Protein AF-A0A1D2AIA0-F1 (afdb_monomer_lite)

Foldseek 3Di:
DAAQCPDQDQNVVNLCVLLVVLLVLLLVDPDPVSSVVVLVVVLVVNVVSVHDNVSNVVSNVVSVPDDNVVSPDDDDDDPDPAAEDEEADDPVCNCVVVVQQVCVVVLVVDVVSCVVPVDRHHYDHDYDDDVVNVDDPPPPVPPQAFWAQPPDPPDPCNVVTDTDRWDDDPVDTDD

Sequence (175 aa):
QYLHFESYHPYSQKKNIPYRQFLRLKQICSDNKDFSKHAQDMTTDFLNRGYPHSLVTDALKKSSETHRESLLKPVPKTGRSDIVFATRYFKPLSNCRSVLNCHINILHTDDKLKEIFPQAPVVAFRRQNNFRNSLVSSHVNKPTPGCTPCKKTRCQTCRFILPCTEVSGHASIFK

Organism: Ornithodoros brasiliensis (NCBI:txid888526)

InterPro domains:
  IPR058912 Helix-turn-helix domain, animal [PF26215] (1-59)

Structure (mmCIF, N/CA/C/O backbone):
data_A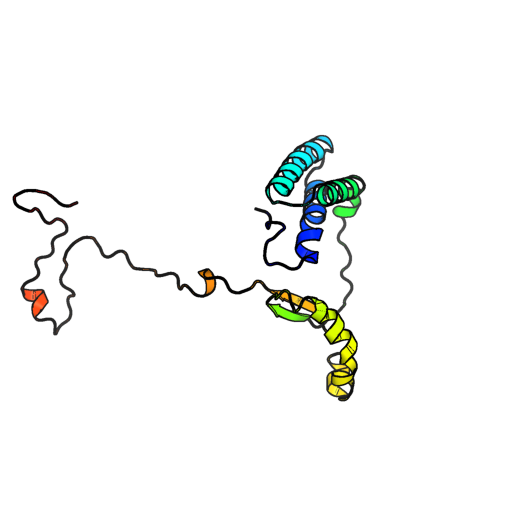F-A0A1D2AIA0-F1
#
_entry.id   AF-A0A1D2AIA0-F1
#
loop_
_atom_site.group_PDB
_atom_site.id
_atom_site.type_symbol
_atom_site.label_atom_id
_atom_site.label_alt_id
_atom_site.label_comp_id
_atom_site.label_asym_id
_atom_site.label_entity_id
_atom_site.label_seq_id
_atom_site.pdbx_PDB_ins_code
_atom_site.Cartn_x
_atom_site.Cartn_y
_atom_site.Cartn_z
_atom_site.occupancy
_atom_site.B_iso_or_equiv
_atom_site.auth_seq_id
_atom_site.auth_comp_id
_atom_site.auth_asym_id
_atom_site.auth_atom_id
_atom_site.pdbx_PDB_model_num
ATOM 1 N N . GLN A 1 1 ? 0.620 7.599 11.062 1.00 75.50 1 GLN A N 1
ATOM 2 C CA . GLN A 1 1 ? -0.198 8.552 10.280 1.00 75.50 1 GLN A CA 1
ATOM 3 C C . GLN A 1 1 ? -0.436 7.975 8.882 1.00 75.50 1 GLN A C 1
ATOM 5 O O . GLN A 1 1 ? 0.532 7.541 8.263 1.00 75.50 1 GLN A O 1
ATOM 10 N N . TYR A 1 2 ? -1.688 7.892 8.412 1.00 91.75 2 TYR A N 1
ATOM 11 C CA . TYR A 1 2 ? -2.028 7.310 7.101 1.00 91.75 2 TYR A CA 1
ATOM 12 C C . TYR A 1 2 ? -1.747 8.278 5.941 1.00 91.75 2 TYR A C 1
ATOM 14 O O . TYR A 1 2 ? -1.766 9.498 6.113 1.00 91.75 2 TYR A O 1
ATOM 22 N N . LEU A 1 3 ? -1.497 7.731 4.746 1.00 93.19 3 LEU A N 1
ATOM 23 C CA . LEU A 1 3 ? -1.354 8.523 3.519 1.00 93.19 3 LEU A CA 1
ATOM 24 C C . LEU A 1 3 ? -2.674 9.222 3.191 1.00 93.19 3 LEU A C 1
ATOM 26 O O . LEU A 1 3 ? -3.713 8.580 3.277 1.00 93.19 3 LEU A O 1
ATOM 30 N N . HIS A 1 4 ? -2.636 10.486 2.763 1.00 95.81 4 HIS A N 1
ATOM 31 C CA . HIS A 1 4 ? -3.824 11.176 2.242 1.00 95.81 4 HIS A CA 1
ATOM 32 C C . HIS A 1 4 ? -4.334 10.488 0.966 1.00 95.81 4 HIS A C 1
ATOM 34 O O . HIS A 1 4 ? -3.521 10.026 0.157 1.00 95.81 4 HIS A O 1
ATOM 40 N N . PHE A 1 5 ? -5.646 10.431 0.738 1.00 96.62 5 PHE A N 1
ATOM 41 C CA . PHE A 1 5 ? -6.203 9.702 -0.409 1.00 96.62 5 PHE A CA 1
ATOM 42 C C . PHE A 1 5 ? -5.775 10.286 -1.765 1.00 96.62 5 PHE A C 1
ATOM 44 O O . PHE A 1 5 ? -5.519 9.553 -2.722 1.00 96.62 5 PHE A O 1
ATOM 51 N N . GLU A 1 6 ? -5.573 11.597 -1.835 1.00 93.75 6 GLU A N 1
ATOM 52 C CA . GLU A 1 6 ? -5.127 12.288 -3.055 1.00 93.75 6 GLU A CA 1
ATOM 53 C C . GLU A 1 6 ? -3.602 12.367 -3.199 1.00 93.75 6 GLU A C 1
ATOM 55 O O . GLU A 1 6 ? -3.087 12.856 -4.200 1.00 93.75 6 GLU A O 1
ATOM 60 N N . SER A 1 7 ? -2.849 11.840 -2.229 1.00 91.94 7 SER A N 1
ATOM 61 C CA . SER A 1 7 ? -1.385 11.879 -2.273 1.00 91.94 7 SER A CA 1
ATOM 62 C C . SER A 1 7 ? -0.806 11.146 -3.496 1.00 91.94 7 SER A C 1
ATOM 64 O O . SER A 1 7 ? -1.422 10.226 -4.055 1.00 91.94 7 SER A O 1
ATOM 66 N N . TYR A 1 8 ? 0.410 11.537 -3.897 1.00 90.75 8 TYR A N 1
ATOM 67 C CA . TYR A 1 8 ? 1.107 11.033 -5.086 1.00 90.75 8 TYR A CA 1
ATOM 68 C C . TYR A 1 8 ? 1.678 9.615 -4.891 1.00 90.75 8 TYR A C 1
ATOM 70 O O . TYR A 1 8 ? 2.884 9.391 -4.814 1.00 90.75 8 TYR A O 1
ATOM 78 N N . HIS A 1 9 ? 0.780 8.640 -4.786 1.00 90.19 9 HIS A N 1
ATOM 79 C CA . HIS A 1 9 ? 1.077 7.224 -4.578 1.00 90.19 9 HIS A CA 1
ATOM 80 C C . HIS A 1 9 ? 0.219 6.349 -5.501 1.00 90.19 9 HIS A C 1
ATOM 82 O O . HIS A 1 9 ? -0.837 6.811 -5.958 1.00 90.19 9 HIS A O 1
ATOM 88 N N . PRO A 1 10 ? 0.623 5.086 -5.753 1.00 90.88 10 PRO A N 1
ATOM 89 C CA . PRO A 1 10 ? -0.197 4.137 -6.492 1.00 90.88 10 PRO A CA 1
ATOM 90 C C . PRO A 1 10 ? -1.608 4.054 -5.910 1.00 90.88 10 PRO A C 1
ATOM 92 O O . PRO A 1 10 ? -1.789 3.900 -4.699 1.00 90.88 10 PRO A O 1
ATOM 95 N N . TYR A 1 11 ? -2.618 4.128 -6.777 1.00 91.50 11 TYR A N 1
ATOM 96 C CA . TYR A 1 11 ? -4.013 4.045 -6.346 1.00 91.50 11 TYR A CA 1
ATOM 97 C C . TYR A 1 11 ? -4.305 2.725 -5.622 1.00 91.50 11 TYR A C 1
ATOM 99 O O . TYR A 1 11 ? -4.923 2.731 -4.561 1.00 91.50 11 TYR A O 1
ATOM 107 N N . SER A 1 12 ? -3.781 1.608 -6.139 1.00 89.69 12 SER A N 1
ATOM 108 C CA . SER A 1 12 ? -3.906 0.283 -5.520 1.00 89.69 12 SER A CA 1
ATOM 109 C C . SER A 1 12 ? -3.358 0.246 -4.093 1.00 89.69 12 SER A C 1
ATOM 111 O O . SER A 1 12 ? -3.969 -0.361 -3.219 1.00 89.69 12 SER A O 1
ATOM 113 N N . GLN A 1 13 ? -2.242 0.932 -3.829 1.00 91.50 13 GLN A N 1
ATOM 114 C CA . GLN A 1 13 ? -1.672 1.020 -2.490 1.00 91.50 13 GLN A CA 1
ATOM 115 C C . GLN A 1 13 ? -2.631 1.752 -1.554 1.00 91.50 13 GLN A C 1
ATOM 117 O O . GLN A 1 13 ? -2.988 1.201 -0.520 1.00 91.50 13 GLN A O 1
ATOM 122 N N . LYS A 1 14 ? -3.094 2.948 -1.938 1.00 94.38 14 LYS A N 1
ATOM 123 C CA . LYS A 1 14 ? -4.018 3.752 -1.125 1.00 94.38 14 LYS A CA 1
ATOM 124 C C . LYS A 1 14 ? -5.325 3.004 -0.864 1.00 94.38 14 LYS A C 1
ATOM 126 O O . LYS A 1 14 ? -5.699 2.827 0.289 1.00 94.38 14 LYS A O 1
ATOM 131 N N . LYS A 1 15 ? -5.950 2.459 -1.911 1.00 95.81 15 LYS A N 1
ATOM 132 C CA . LYS A 1 15 ? -7.191 1.673 -1.819 1.00 95.81 15 LYS A CA 1
ATOM 133 C C . LYS A 1 15 ? -7.094 0.503 -0.834 1.00 95.81 15 LYS A C 1
ATOM 135 O O . LYS A 1 15 ? -8.062 0.211 -0.144 1.00 95.81 15 LYS A O 1
ATOM 140 N N . ASN A 1 16 ? -5.937 -0.151 -0.754 1.00 95.94 16 ASN A N 1
ATOM 141 C CA . ASN A 1 16 ? -5.744 -1.330 0.092 1.00 95.94 16 ASN A CA 1
ATOM 142 C C . ASN A 1 16 ? -5.361 -1.006 1.544 1.00 95.94 16 ASN A C 1
ATOM 144 O O . ASN A 1 16 ? -5.396 -1.911 2.381 1.00 95.94 16 ASN A O 1
ATOM 148 N N . ILE A 1 17 ? -4.970 0.237 1.858 1.00 96.88 17 ILE A N 1
ATOM 149 C CA . ILE A 1 17 ? -4.541 0.611 3.214 1.00 96.88 17 ILE A CA 1
ATOM 150 C C . ILE A 1 17 ? -5.657 0.372 4.241 1.00 96.88 17 ILE A C 1
ATOM 152 O O . ILE A 1 17 ? -5.360 -0.331 5.207 1.00 96.88 17 ILE A O 1
ATOM 156 N N . PRO A 1 18 ? -6.906 0.856 4.058 1.00 97.88 18 PRO A N 1
ATOM 157 C CA . PRO A 1 18 ? -7.948 0.687 5.072 1.00 97.88 18 PRO A CA 1
ATOM 158 C C . PRO A 1 18 ? -8.194 -0.775 5.433 1.00 97.88 18 PRO A C 1
ATOM 160 O O . PRO A 1 18 ? -8.081 -1.152 6.594 1.00 97.88 18 PRO A O 1
ATOM 163 N N . TYR A 1 19 ? -8.393 -1.629 4.428 1.00 97.69 19 TYR A N 1
ATOM 164 C CA . TYR A 1 19 ? -8.626 -3.057 4.646 1.00 97.69 19 TYR A CA 1
ATOM 165 C C . TYR A 1 19 ? -7.477 -3.729 5.407 1.00 97.69 19 TYR A C 1
ATOM 167 O O . TYR A 1 19 ? -7.701 -4.450 6.376 1.00 97.69 19 TYR A O 1
ATOM 175 N N . ARG A 1 20 ? -6.226 -3.445 5.021 1.00 96.88 20 ARG A N 1
ATOM 176 C CA . ARG A 1 20 ? -5.051 -4.005 5.703 1.00 96.88 20 ARG A CA 1
ATOM 177 C C . ARG A 1 20 ? -4.919 -3.531 7.149 1.00 96.88 20 ARG A C 1
ATOM 179 O O . ARG A 1 20 ? -4.479 -4.312 7.988 1.00 96.88 20 ARG A O 1
ATOM 186 N N . GLN A 1 21 ? -5.270 -2.280 7.439 1.00 97.25 21 GLN A N 1
ATOM 187 C CA . GLN A 1 21 ? -5.209 -1.754 8.804 1.00 97.25 21 GLN A CA 1
ATOM 188 C C . GLN A 1 21 ? -6.314 -2.337 9.680 1.00 97.25 21 GLN A C 1
ATOM 190 O O . GLN A 1 21 ? -6.023 -2.740 10.803 1.00 97.25 21 GLN A O 1
ATOM 195 N N . PHE A 1 22 ? -7.532 -2.497 9.159 1.00 97.75 22 PHE A N 1
ATOM 196 C CA . PHE A 1 22 ? -8.592 -3.158 9.915 1.00 97.75 22 PHE A CA 1
ATOM 197 C C . PHE A 1 22 ? -8.297 -4.639 10.180 1.00 97.75 22 PHE A C 1
ATOM 199 O O . PHE A 1 22 ? -8.520 -5.104 11.293 1.00 97.75 22 PHE A O 1
ATOM 206 N N . LEU A 1 23 ? -7.723 -5.375 9.219 1.00 96.75 23 LEU A N 1
ATOM 207 C CA . LEU A 1 23 ? -7.269 -6.751 9.470 1.00 96.75 23 LEU A CA 1
ATOM 208 C C . LEU A 1 23 ? -6.202 -6.814 10.566 1.00 96.75 23 LEU A C 1
ATOM 210 O O . LEU A 1 23 ? -6.255 -7.679 11.438 1.00 96.75 23 LEU A O 1
ATOM 214 N N . ARG A 1 24 ?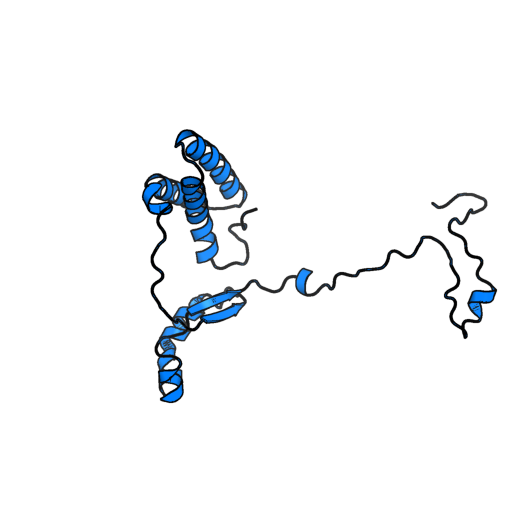 -5.245 -5.879 10.548 1.00 96.00 24 ARG A N 1
ATOM 215 C CA . ARG A 1 24 ? -4.238 -5.775 11.608 1.00 96.00 24 ARG A CA 1
ATOM 216 C C . ARG A 1 24 ? -4.888 -5.473 12.957 1.00 96.00 24 ARG A C 1
ATOM 218 O O . ARG A 1 24 ? -4.504 -6.066 13.959 1.00 96.00 24 ARG A O 1
ATOM 225 N N . LEU A 1 25 ? -5.875 -4.583 12.987 1.00 96.69 25 LEU A N 1
ATOM 226 C CA . LEU A 1 25 ? -6.622 -4.283 14.202 1.00 96.69 25 LEU A CA 1
ATOM 227 C C . LEU A 1 25 ? -7.363 -5.527 14.719 1.00 96.69 25 LEU A C 1
ATOM 229 O O . LEU A 1 25 ? -7.264 -5.842 15.900 1.00 96.69 25 LEU A O 1
ATOM 233 N N . LYS A 1 26 ? -8.012 -6.290 13.830 1.00 96.00 26 LYS A N 1
ATOM 234 C CA . LYS A 1 26 ? -8.694 -7.556 14.153 1.00 96.00 26 LYS A CA 1
ATOM 235 C C . LYS A 1 26 ? -7.740 -8.630 14.688 1.00 96.00 26 LYS A C 1
ATOM 237 O O . LYS A 1 26 ? -8.137 -9.430 15.526 1.00 96.00 26 LYS A O 1
ATOM 242 N N . GLN A 1 27 ? -6.489 -8.657 14.226 1.00 94.81 27 GLN A N 1
ATOM 243 C CA . GLN A 1 27 ? -5.451 -9.533 14.787 1.00 94.81 27 GLN A CA 1
ATOM 244 C C . GLN A 1 27 ? -5.070 -9.134 16.220 1.00 94.81 27 GLN A C 1
ATOM 246 O O . GLN A 1 27 ? -4.915 -10.008 17.075 1.00 94.81 27 GLN A O 1
ATOM 251 N N . ILE A 1 28 ? -4.906 -7.829 16.466 1.00 95.56 28 ILE A N 1
ATOM 252 C CA . ILE A 1 28 ? -4.450 -7.280 17.752 1.00 95.56 28 ILE A CA 1
ATOM 253 C C . ILE A 1 28 ? -5.534 -7.407 18.826 1.00 95.56 28 ILE A C 1
ATOM 255 O O . ILE A 1 28 ? -5.241 -7.845 19.936 1.00 95.56 28 ILE A O 1
ATOM 259 N N . CYS A 1 29 ? -6.775 -7.043 18.509 1.00 94.62 29 CYS A N 1
ATOM 260 C CA . CYS A 1 29 ? -7.879 -7.076 19.462 1.00 94.62 29 CYS A CA 1
ATOM 261 C C . CYS A 1 29 ? -8.352 -8.515 19.698 1.00 94.62 29 CYS A C 1
ATOM 263 O O . CYS A 1 29 ? -8.781 -9.196 18.767 1.00 94.62 29 CYS A O 1
ATOM 265 N N . SER A 1 30 ? -8.299 -8.973 20.949 1.00 91.12 30 SER A N 1
ATOM 266 C CA . SER A 1 30 ? -8.862 -10.271 21.346 1.00 91.12 30 SER A CA 1
ATOM 267 C C . SER A 1 30 ? -10.376 -10.204 21.567 1.00 91.12 30 SER A C 1
ATOM 269 O O . SER A 1 30 ? -11.065 -11.175 21.268 1.00 91.12 30 SER A O 1
ATOM 271 N N . ASP A 1 31 ? -10.894 -9.067 22.048 1.00 93.50 31 ASP A N 1
ATOM 272 C CA . ASP A 1 31 ? -12.330 -8.815 22.218 1.00 93.50 31 ASP A CA 1
ATOM 273 C C . ASP A 1 31 ? -12.903 -8.023 21.025 1.00 93.50 31 ASP A C 1
ATOM 275 O O . ASP A 1 31 ? -12.283 -7.103 20.477 1.00 93.50 31 ASP A O 1
ATOM 279 N N . ASN A 1 32 ? -14.131 -8.363 20.638 1.00 91.94 32 ASN A N 1
ATOM 280 C CA . ASN A 1 32 ? -14.899 -7.665 19.615 1.00 91.94 32 ASN A CA 1
ATOM 281 C C . ASN A 1 32 ? -15.332 -6.258 20.054 1.00 91.94 32 ASN A C 1
ATOM 283 O O . ASN A 1 32 ? -15.496 -5.390 19.188 1.00 91.94 32 ASN A O 1
ATOM 287 N N . LYS A 1 33 ? -15.507 -6.002 21.359 1.00 94.75 33 LYS A N 1
ATOM 288 C CA . LYS A 1 33 ? -15.821 -4.648 21.856 1.00 94.75 33 LYS A CA 1
ATOM 289 C C . LYS A 1 33 ? -14.663 -3.684 21.604 1.00 94.75 33 LYS A C 1
ATOM 291 O O . LYS A 1 33 ? -14.871 -2.628 21.006 1.00 94.75 33 LYS A O 1
ATOM 296 N N . ASP A 1 34 ? -13.447 -4.094 21.962 1.00 95.19 34 ASP A N 1
ATOM 297 C CA . ASP A 1 34 ? -12.227 -3.318 21.713 1.00 95.19 34 ASP A CA 1
ATOM 298 C C . ASP A 1 34 ? -11.992 -3.104 20.217 1.00 95.19 34 ASP A C 1
ATOM 300 O O . ASP A 1 34 ? -11.699 -1.986 19.785 1.00 95.19 34 ASP A O 1
ATOM 304 N N . PHE A 1 35 ? -12.190 -4.153 19.409 1.00 95.69 35 PHE A N 1
ATOM 305 C CA . PHE A 1 35 ? -12.121 -4.041 17.953 1.00 95.69 35 PHE A CA 1
ATOM 306 C C . PHE A 1 35 ? -13.091 -2.979 17.426 1.00 95.69 35 PHE A C 1
ATOM 308 O O . PHE A 1 35 ? -12.686 -2.121 16.647 1.00 95.69 35 PHE A O 1
ATOM 315 N N . SER A 1 36 ? -14.351 -3.010 17.867 1.00 96.06 36 SER A N 1
ATOM 316 C CA . SER A 1 36 ? -15.386 -2.081 17.397 1.00 96.06 36 SER A CA 1
ATOM 317 C C . SER A 1 36 ? -15.054 -0.634 17.756 1.00 96.06 36 SER A C 1
ATOM 319 O O . SER A 1 36 ? -15.159 0.244 16.900 1.00 96.06 36 SER A O 1
ATOM 321 N N . LYS A 1 37 ? -14.584 -0.394 18.986 1.00 97.25 37 LYS A N 1
ATOM 322 C CA . LYS A 1 37 ? -14.148 0.931 19.446 1.00 97.25 37 LYS A CA 1
ATOM 323 C C . LYS A 1 37 ? -13.001 1.468 18.586 1.00 97.25 37 LYS A C 1
ATOM 325 O O . LYS A 1 37 ? -13.121 2.528 17.980 1.00 97.25 37 LYS A O 1
ATOM 330 N N . HIS A 1 38 ? -11.919 0.706 18.453 1.00 97.19 38 HIS A N 1
ATOM 331 C CA . HIS A 1 38 ? -10.762 1.145 17.672 1.00 97.19 38 HIS A CA 1
ATOM 332 C C . HIS A 1 38 ? -11.042 1.232 16.167 1.00 97.19 38 HIS A C 1
ATOM 334 O O . HIS A 1 38 ? -10.418 2.028 15.463 1.00 97.19 38 HIS A O 1
ATOM 340 N N . ALA A 1 39 ? -11.978 0.434 15.651 1.00 97.38 39 ALA A N 1
ATOM 341 C CA . ALA A 1 39 ? -12.395 0.514 14.260 1.00 97.38 39 ALA A CA 1
ATOM 342 C C . ALA A 1 39 ? -13.143 1.823 13.966 1.00 97.38 39 ALA A C 1
ATOM 344 O O . ALA A 1 39 ? -12.970 2.382 12.881 1.00 97.38 39 ALA A O 1
ATOM 345 N N . GLN A 1 40 ? -13.926 2.341 14.917 1.00 97.38 40 GLN A N 1
ATOM 346 C CA . GLN A 1 40 ? -14.570 3.654 14.797 1.00 97.38 40 GLN A CA 1
ATOM 347 C C . GLN A 1 40 ? -13.540 4.791 14.789 1.00 97.38 40 GLN A C 1
ATOM 349 O O . GLN A 1 40 ? -13.582 5.640 13.895 1.00 97.38 40 GLN A O 1
ATOM 354 N N . ASP A 1 41 ? -12.566 4.760 15.703 1.00 97.12 41 ASP A N 1
ATOM 355 C CA . ASP A 1 41 ? -11.466 5.738 15.732 1.00 97.12 41 ASP A CA 1
ATOM 356 C C . ASP A 1 41 ? -10.698 5.734 14.398 1.00 97.12 41 ASP A C 1
ATOM 358 O O . ASP A 1 41 ? -10.512 6.766 13.750 1.00 97.12 41 ASP A O 1
ATOM 362 N N . MET A 1 42 ? -10.331 4.540 13.920 1.00 97.38 42 MET A N 1
ATOM 363 C CA . MET A 1 42 ? -9.615 4.361 12.656 1.00 97.38 42 MET A CA 1
ATOM 364 C C . MET A 1 42 ? -10.446 4.791 11.437 1.00 97.38 42 MET A C 1
ATOM 366 O O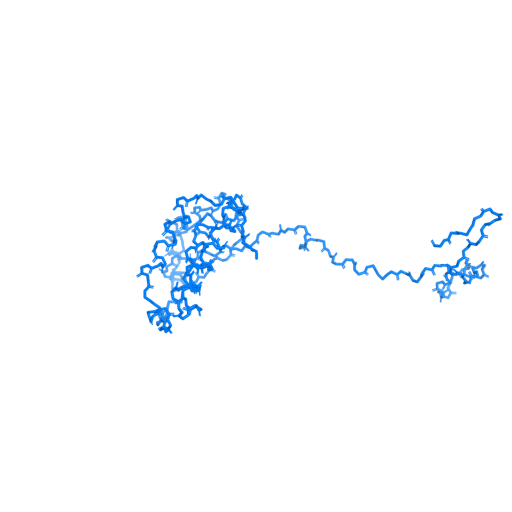 . MET A 1 42 ? -9.893 5.313 10.466 1.00 97.38 42 MET A O 1
ATOM 370 N N . THR A 1 43 ? -11.766 4.595 11.471 1.00 97.88 43 THR A N 1
ATOM 371 C CA . THR A 1 43 ? -12.678 5.078 10.423 1.00 97.88 43 THR A CA 1
ATOM 372 C C . THR A 1 43 ? -12.636 6.599 10.350 1.00 97.88 43 THR A C 1
ATOM 374 O O . THR A 1 43 ? -12.415 7.148 9.269 1.00 97.88 43 THR A O 1
ATOM 377 N N . THR A 1 44 ? -12.752 7.274 11.494 1.00 97.62 44 THR A N 1
ATOM 378 C CA . THR A 1 44 ? -12.649 8.737 11.593 1.00 97.62 44 THR A CA 1
ATOM 379 C C . THR A 1 44 ? -11.312 9.240 11.045 1.00 97.62 44 THR A C 1
ATOM 381 O O . THR A 1 44 ? -11.282 10.156 10.220 1.00 97.62 44 THR A O 1
ATOM 384 N N . ASP A 1 45 ? -10.203 8.585 11.400 1.00 97.31 45 ASP A N 1
ATOM 385 C CA . ASP A 1 45 ? -8.874 8.914 10.873 1.00 97.31 45 ASP A CA 1
ATOM 386 C C . ASP A 1 45 ? -8.784 8.807 9.343 1.00 97.31 45 ASP A C 1
ATOM 388 O O . ASP A 1 45 ? -8.136 9.639 8.698 1.00 97.31 45 ASP A O 1
ATOM 392 N N . PHE A 1 46 ? -9.404 7.788 8.738 1.00 97.88 46 PHE A N 1
ATOM 393 C CA . PHE A 1 46 ? -9.426 7.638 7.282 1.00 97.88 46 PHE A CA 1
ATOM 394 C C . PHE A 1 46 ? -10.296 8.692 6.598 1.00 97.88 46 PHE A C 1
ATOM 396 O O . PHE A 1 46 ? -9.880 9.242 5.575 1.00 97.88 46 PHE A O 1
ATOM 403 N N . LEU A 1 47 ? -11.459 9.023 7.160 1.00 97.75 47 LEU A N 1
ATOM 404 C CA . LEU A 1 47 ? -12.320 10.083 6.625 1.00 97.75 47 LEU A CA 1
ATOM 405 C C . LEU A 1 47 ? -11.610 11.442 6.671 1.00 97.75 47 LEU A C 1
ATOM 407 O O . LEU A 1 47 ? -11.545 12.136 5.657 1.00 97.75 47 LEU A O 1
ATOM 411 N N . ASN A 1 48 ? -10.934 11.751 7.780 1.00 97.31 48 ASN A N 1
ATOM 412 C CA . ASN A 1 48 ? -10.098 12.950 7.924 1.00 97.31 48 ASN A CA 1
ATOM 413 C C . ASN A 1 48 ? -8.919 12.995 6.931 1.00 97.31 48 ASN A C 1
ATOM 415 O O . ASN A 1 48 ? -8.334 14.048 6.687 1.00 97.31 48 ASN A O 1
ATOM 419 N N . ARG A 1 49 ? -8.540 11.850 6.348 1.00 96.81 49 ARG A N 1
ATOM 420 C CA . ARG A 1 49 ? -7.498 11.726 5.312 1.00 96.81 49 ARG A CA 1
ATOM 421 C C . ARG A 1 49 ? -8.047 11.774 3.886 1.00 96.81 49 ARG A C 1
ATOM 423 O O . ARG A 1 49 ? -7.285 11.506 2.950 1.00 96.81 49 ARG A O 1
ATOM 430 N N . GLY A 1 50 ? -9.337 12.065 3.728 1.00 97.62 50 GLY A N 1
ATOM 431 C CA . GLY A 1 50 ? -10.015 12.166 2.440 1.00 97.62 50 GLY A CA 1
ATOM 432 C C . GLY A 1 50 ? -10.322 10.817 1.790 1.00 97.62 50 GLY A C 1
ATOM 433 O O . GLY A 1 50 ? -10.523 10.765 0.579 1.00 97.62 50 GLY A O 1
ATOM 434 N N . TYR A 1 51 ? -10.314 9.705 2.539 1.00 98.12 51 TYR A N 1
ATOM 435 C CA . TYR A 1 51 ? -10.726 8.422 1.963 1.00 98.12 51 TYR A CA 1
ATOM 436 C C . TYR A 1 51 ? -12.240 8.415 1.711 1.00 98.12 51 TYR A C 1
ATOM 438 O O . TYR A 1 51 ? -12.995 8.845 2.583 1.00 98.12 51 TYR A O 1
ATOM 446 N N . PRO A 1 52 ? -12.706 7.880 0.565 1.00 97.94 52 PRO A N 1
ATOM 447 C CA . PRO A 1 52 ? -14.132 7.758 0.291 1.00 97.94 52 PRO A CA 1
ATOM 448 C C . PRO A 1 52 ? -14.831 6.909 1.353 1.00 97.94 52 PRO A C 1
ATOM 450 O O . PRO A 1 52 ? -14.363 5.813 1.670 1.00 97.94 52 PRO A O 1
ATOM 453 N N . HIS A 1 53 ? -15.976 7.381 1.844 1.00 98.06 53 HIS A N 1
ATOM 454 C CA . HIS A 1 53 ? -16.732 6.704 2.898 1.00 98.06 53 HIS A CA 1
ATOM 455 C C . HIS A 1 53 ? -17.053 5.245 2.538 1.00 98.06 53 HIS A C 1
ATOM 457 O O . HIS A 1 53 ? -16.756 4.347 3.320 1.00 98.06 53 HIS A O 1
ATOM 463 N N . SER A 1 54 ? -17.548 4.998 1.319 1.00 98.00 54 SER A N 1
ATOM 464 C CA . SER A 1 54 ? -17.866 3.651 0.817 1.00 98.00 54 SER A CA 1
ATOM 465 C C . SER A 1 54 ? -16.675 2.690 0.872 1.00 98.00 54 SER A C 1
ATOM 467 O O . SER A 1 54 ? -16.810 1.533 1.254 1.00 98.00 54 SER A O 1
ATOM 469 N N . LEU A 1 55 ? -15.478 3.178 0.548 1.00 97.88 55 LEU A N 1
ATOM 470 C CA . LEU A 1 55 ? -14.260 2.374 0.558 1.00 97.88 55 LEU A CA 1
ATOM 471 C C . LEU A 1 55 ? -13.863 1.975 1.984 1.00 97.88 55 LEU A C 1
ATOM 473 O O . LEU A 1 55 ? -13.411 0.849 2.198 1.00 97.88 55 LEU A O 1
ATOM 477 N N . VAL A 1 56 ? -14.024 2.882 2.950 1.00 98.19 56 VAL A N 1
ATOM 478 C CA . VAL A 1 56 ? -13.715 2.613 4.361 1.00 98.19 56 VAL A CA 1
ATOM 479 C C . VAL A 1 56 ? -14.751 1.667 4.968 1.00 98.19 56 VAL A C 1
ATOM 481 O O . VAL A 1 56 ? -14.362 0.700 5.622 1.00 98.19 56 VAL A O 1
ATOM 484 N N . THR A 1 57 ? -16.043 1.873 4.698 1.00 97.88 57 THR A N 1
ATOM 485 C CA . THR A 1 57 ? -17.112 0.988 5.190 1.00 97.88 57 THR A CA 1
ATOM 486 C C . THR A 1 57 ? -17.010 -0.416 4.613 1.00 97.88 57 THR A C 1
ATOM 488 O O . THR A 1 57 ? -17.147 -1.387 5.353 1.00 97.88 57 THR A O 1
ATOM 491 N N . ASP A 1 58 ? -16.702 -0.547 3.320 1.00 98.06 58 ASP A N 1
ATOM 492 C CA . ASP A 1 58 ? -16.499 -1.851 2.684 1.00 98.06 58 ASP A CA 1
ATOM 493 C C . ASP A 1 58 ? -15.294 -2.580 3.280 1.00 98.06 58 ASP A C 1
ATOM 495 O O . ASP A 1 58 ? -15.333 -3.792 3.503 1.00 98.06 58 ASP A O 1
ATOM 499 N N . ALA A 1 59 ? -14.208 -1.847 3.539 1.00 97.75 59 ALA A N 1
ATOM 500 C CA . ALA A 1 59 ? -13.022 -2.396 4.176 1.00 97.75 59 ALA A CA 1
ATOM 501 C C . ALA A 1 59 ? -13.318 -2.874 5.604 1.00 97.75 59 ALA A C 1
ATOM 503 O O . ALA A 1 59 ? -12.906 -3.979 5.964 1.00 97.75 59 ALA A O 1
ATOM 504 N N . LEU A 1 60 ? -14.059 -2.077 6.379 1.00 97.88 60 LEU A N 1
ATOM 505 C CA . LEU A 1 60 ? -14.485 -2.432 7.727 1.00 97.88 60 LEU A CA 1
ATOM 506 C C . LEU A 1 60 ? -15.375 -3.677 7.702 1.00 97.88 60 LEU A C 1
ATOM 508 O O . LEU A 1 60 ? -15.059 -4.652 8.378 1.00 97.88 60 LEU A O 1
ATOM 512 N N . LYS A 1 61 ? -16.417 -3.695 6.863 1.00 97.38 61 LYS A N 1
ATOM 513 C CA . LYS A 1 61 ? -17.326 -4.838 6.714 1.00 97.38 61 LYS A CA 1
ATOM 514 C C . LYS A 1 61 ? -16.561 -6.133 6.429 1.00 97.38 61 LYS A C 1
ATOM 516 O O . LYS A 1 61 ? -16.666 -7.086 7.198 1.00 97.38 61 LYS A O 1
ATOM 521 N N . LYS A 1 62 ? -15.709 -6.130 5.398 1.00 96.62 62 LYS A N 1
ATOM 522 C CA . LYS A 1 62 ? -14.893 -7.300 5.024 1.00 96.62 62 LYS A CA 1
ATOM 523 C C . LYS A 1 62 ? -13.975 -7.760 6.156 1.00 96.62 62 LYS A C 1
ATOM 525 O O . LYS A 1 62 ? -13.791 -8.954 6.371 1.00 96.62 62 LYS A O 1
ATOM 530 N N . SER A 1 63 ? -13.373 -6.818 6.880 1.00 95.81 63 SER A N 1
ATOM 531 C CA . SER A 1 63 ? -12.491 -7.155 8.000 1.00 95.81 63 SER A CA 1
ATOM 532 C C . SER A 1 63 ? -13.245 -7.726 9.205 1.00 95.81 63 SER A C 1
ATOM 534 O O . SER A 1 63 ? -12.730 -8.625 9.865 1.00 95.81 63 SER A O 1
ATOM 536 N N . SER A 1 64 ? -14.471 -7.261 9.462 1.00 94.00 64 SER A N 1
ATOM 537 C CA . SER A 1 64 ? -15.329 -7.759 10.540 1.00 94.00 64 SER A CA 1
ATOM 538 C C . SER A 1 64 ? -15.801 -9.190 10.288 1.00 94.00 64 SER A C 1
ATOM 540 O O . SER A 1 64 ? -15.871 -9.973 11.232 1.00 94.00 64 SER A O 1
ATOM 542 N N . GLU A 1 65 ? -16.066 -9.532 9.025 1.00 94.44 65 GLU A N 1
ATOM 543 C CA . GLU A 1 65 ? -16.418 -10.887 8.569 1.00 94.44 65 GLU A CA 1
ATOM 544 C C . GLU A 1 65 ? -15.230 -11.866 8.646 1.00 94.44 65 GLU A C 1
ATOM 546 O O . GLU A 1 65 ? -15.412 -13.081 8.597 1.00 94.44 65 GLU A O 1
ATOM 551 N N . THR A 1 66 ? -13.998 -11.364 8.783 1.00 93.38 66 THR A N 1
ATOM 552 C CA . THR A 1 66 ? -12.804 -12.210 8.841 1.00 93.38 66 THR A CA 1
ATOM 553 C C . THR A 1 66 ? -12.568 -12.745 10.258 1.00 93.38 66 THR A C 1
ATOM 555 O O . THR A 1 66 ? -12.428 -11.986 11.221 1.00 93.38 66 THR A O 1
ATOM 558 N N . HIS A 1 67 ? -12.449 -14.070 10.385 1.00 92.12 67 HIS A N 1
ATOM 559 C CA . HIS A 1 67 ? -12.174 -14.745 11.655 1.00 92.12 67 HIS A CA 1
ATOM 560 C C . HIS A 1 67 ? -10.744 -14.499 12.140 1.00 92.12 67 HIS A C 1
ATOM 562 O O . HIS A 1 67 ? -9.778 -14.715 11.401 1.00 92.12 67 HIS A O 1
ATOM 568 N N . ARG A 1 68 ? -10.592 -14.114 13.411 1.00 93.62 68 ARG A N 1
ATOM 569 C CA . ARG A 1 68 ? -9.283 -13.822 14.009 1.00 93.62 68 ARG A CA 1
ATOM 570 C C . ARG A 1 68 ? -8.351 -15.035 13.992 1.00 93.62 68 ARG A C 1
ATOM 572 O O . ARG A 1 68 ? -7.162 -14.862 13.731 1.00 93.62 68 ARG A O 1
ATOM 579 N N . GLU A 1 69 ? -8.861 -16.250 14.202 1.00 92.31 69 GLU A N 1
ATOM 580 C CA . GLU A 1 69 ? -8.031 -17.462 14.205 1.00 92.31 69 GLU A CA 1
ATOM 581 C C . GLU A 1 69 ? -7.348 -17.687 12.853 1.00 92.31 69 GLU A C 1
ATOM 583 O O . GLU A 1 69 ? -6.216 -18.163 12.803 1.00 92.31 69 GLU A O 1
ATOM 588 N N . SER A 1 70 ? -8.012 -17.313 11.754 1.00 91.75 70 SER A N 1
ATOM 589 C CA . SER A 1 70 ? -7.433 -17.410 10.410 1.00 91.75 70 SER A CA 1
ATOM 590 C C . SER A 1 70 ? -6.255 -16.454 10.223 1.00 91.75 70 SER A C 1
ATOM 592 O O . SER A 1 70 ? -5.274 -16.797 9.570 1.00 91.75 70 SER A O 1
ATOM 594 N N . LEU A 1 71 ? -6.315 -15.284 10.859 1.00 91.25 71 LEU A N 1
ATOM 595 C CA . LEU A 1 71 ? -5.318 -14.230 10.728 1.00 91.25 71 LEU A CA 1
ATOM 596 C C . LEU A 1 71 ? -4.058 -14.475 11.566 1.00 91.25 71 LEU A C 1
ATOM 598 O O . LEU A 1 71 ? -3.020 -13.887 11.270 1.00 91.25 71 LEU A O 1
ATOM 602 N N . LEU A 1 72 ? -4.137 -15.305 12.606 1.00 92.75 72 LEU A N 1
ATOM 603 C CA . LEU A 1 72 ? -2.981 -15.683 13.426 1.00 92.75 72 LEU A CA 1
ATOM 604 C C . LEU A 1 72 ? -2.155 -16.817 12.814 1.00 92.75 72 LEU A C 1
ATOM 606 O O . LEU A 1 72 ? -1.017 -17.042 13.227 1.00 92.75 72 LEU A O 1
ATOM 610 N N . LYS A 1 73 ? -2.717 -17.542 11.844 1.00 93.25 73 LYS A N 1
ATOM 611 C CA . LYS A 1 73 ? -2.027 -18.652 11.193 1.00 93.25 73 LYS A CA 1
ATOM 612 C C . LYS A 1 73 ? -1.025 -18.112 10.166 1.00 93.25 73 LYS A C 1
ATOM 614 O O . LYS A 1 73 ? -1.393 -17.280 9.334 1.00 93.25 73 LYS A O 1
ATOM 619 N N . PRO A 1 74 ? 0.235 -18.578 10.182 1.00 86.94 74 PRO A N 1
ATOM 620 C CA . PRO A 1 74 ? 1.191 -18.218 9.148 1.00 86.94 74 PRO A CA 1
ATOM 621 C C . PRO A 1 74 ? 0.727 -18.770 7.797 1.00 86.94 74 PRO A C 1
ATOM 623 O O . PRO A 1 74 ? 0.392 -19.946 7.667 1.00 86.94 74 PRO A O 1
ATOM 626 N N . VAL A 1 75 ? 0.721 -17.910 6.780 1.00 86.25 75 VAL A N 1
ATOM 627 C CA . VAL A 1 75 ? 0.420 -18.313 5.402 1.00 86.25 75 VAL A CA 1
ATOM 628 C C . VAL A 1 75 ? 1.691 -18.905 4.783 1.00 86.25 75 VAL A C 1
ATOM 630 O O . VAL A 1 75 ? 2.741 -18.252 4.850 1.00 86.25 75 VAL A O 1
ATOM 633 N N . PRO A 1 76 ? 1.637 -20.108 4.175 1.00 86.75 76 PRO A N 1
ATOM 634 C CA . PRO A 1 76 ? 2.799 -20.695 3.522 1.00 86.75 76 PRO A CA 1
ATOM 635 C C . PRO A 1 76 ? 3.271 -19.780 2.391 1.00 86.75 76 PRO A C 1
ATOM 637 O O . PRO A 1 76 ? 2.491 -19.353 1.537 1.00 86.75 76 PRO A O 1
ATOM 640 N N . LYS A 1 77 ? 4.567 -19.461 2.386 1.00 80.19 77 LYS A N 1
ATOM 641 C CA . LYS A 1 77 ? 5.174 -18.709 1.289 1.00 80.19 77 LYS A CA 1
ATOM 642 C C . LYS A 1 77 ? 5.271 -19.639 0.086 1.00 80.19 77 LYS A C 1
ATOM 644 O O . LYS A 1 77 ? 6.020 -20.609 0.117 1.00 80.19 77 LYS A O 1
ATOM 649 N N . THR A 1 78 ? 4.540 -19.341 -0.982 1.00 78.31 78 THR A N 1
ATOM 650 C CA . THR A 1 78 ? 4.796 -19.973 -2.279 1.00 78.31 78 THR A CA 1
ATOM 651 C C . THR A 1 78 ? 6.193 -19.558 -2.736 1.00 78.31 78 THR A C 1
ATOM 653 O O . THR A 1 78 ? 6.474 -18.359 -2.768 1.00 78.31 78 THR A O 1
ATOM 656 N N . GLY A 1 79 ? 7.059 -20.518 -3.070 1.00 61.53 79 GLY A N 1
ATOM 657 C CA . GLY A 1 79 ? 8.458 -20.310 -3.479 1.00 61.53 79 GLY A CA 1
ATOM 658 C C . GLY A 1 79 ? 8.634 -19.646 -4.848 1.00 61.53 79 GLY A C 1
ATOM 659 O O . GLY A 1 79 ? 9.469 -20.070 -5.637 1.00 61.53 79 GLY A O 1
ATOM 660 N N . ARG A 1 80 ? 7.829 -18.629 -5.162 1.00 65.06 80 ARG A N 1
ATOM 661 C CA . ARG A 1 80 ? 7.945 -17.853 -6.394 1.00 65.06 80 ARG A CA 1
ATOM 662 C C . ARG A 1 80 ? 9.177 -16.955 -6.305 1.00 65.06 80 ARG A C 1
ATOM 664 O O . ARG A 1 80 ? 9.193 -15.991 -5.540 1.00 65.06 80 ARG A O 1
ATOM 671 N N . SER A 1 81 ? 10.200 -17.269 -7.091 1.00 63.66 81 SER A N 1
ATOM 672 C CA . SER A 1 81 ? 11.344 -16.393 -7.352 1.00 63.66 81 SER A CA 1
ATOM 673 C C . SER A 1 81 ? 10.979 -15.390 -8.447 1.00 63.66 81 SER A C 1
ATOM 675 O O . SER A 1 81 ? 11.537 -15.405 -9.542 1.00 63.66 81 SER A O 1
ATOM 677 N N . ASP A 1 82 ? 9.980 -14.551 -8.182 1.00 77.25 82 ASP A N 1
ATOM 678 C CA . ASP A 1 82 ? 9.580 -13.531 -9.145 1.00 77.25 82 ASP A CA 1
ATOM 679 C C . ASP A 1 82 ? 10.645 -12.424 -9.159 1.00 77.25 82 ASP A C 1
ATOM 681 O O . ASP A 1 82 ? 10.895 -11.769 -8.142 1.00 77.25 82 ASP A O 1
ATOM 685 N N . ILE A 1 83 ? 11.279 -12.197 -10.312 1.00 89.00 83 ILE A N 1
ATOM 686 C CA . ILE A 1 83 ? 12.217 -11.081 -10.470 1.00 89.00 83 ILE A CA 1
ATOM 687 C C . ILE A 1 83 ? 11.442 -9.770 -10.334 1.00 89.00 83 ILE A C 1
ATOM 689 O O . ILE A 1 83 ? 10.389 -9.578 -10.944 1.00 89.00 83 ILE A O 1
ATOM 693 N N . VAL A 1 84 ? 11.966 -8.847 -9.527 1.00 91.50 84 VAL A N 1
ATOM 694 C CA . VAL A 1 84 ? 11.301 -7.577 -9.231 1.00 91.50 84 VAL A CA 1
ATOM 695 C C . VAL A 1 84 ? 11.911 -6.451 -10.056 1.00 91.50 84 VAL A C 1
ATOM 697 O O . VAL A 1 84 ? 13.072 -6.085 -9.871 1.00 91.50 84 VAL A O 1
ATOM 700 N N . PHE A 1 85 ? 11.096 -5.821 -10.899 1.00 91.88 85 PHE A N 1
ATOM 701 C CA . PHE A 1 85 ? 11.442 -4.551 -11.526 1.00 91.88 85 PHE A CA 1
ATOM 702 C C . PHE A 1 85 ? 11.072 -3.401 -10.587 1.00 91.88 85 PHE A C 1
ATOM 704 O O . PHE A 1 85 ? 9.909 -3.002 -10.467 1.00 91.88 85 PHE A O 1
ATOM 711 N N . ALA A 1 86 ? 12.071 -2.881 -9.877 1.00 92.06 86 ALA A N 1
ATOM 712 C CA . ALA A 1 86 ? 11.868 -1.829 -8.894 1.00 92.06 86 ALA A CA 1
ATOM 713 C C . ALA A 1 86 ? 12.115 -0.437 -9.497 1.00 92.06 86 ALA A C 1
ATOM 715 O O . ALA A 1 86 ? 13.254 -0.061 -9.762 1.00 92.06 86 ALA A O 1
ATOM 716 N N . THR A 1 87 ? 11.056 0.361 -9.643 1.00 92.06 87 THR A N 1
ATOM 717 C CA . THR A 1 87 ? 11.120 1.714 -10.224 1.00 92.06 87 THR A CA 1
ATOM 718 C C . THR A 1 87 ? 10.425 2.748 -9.340 1.00 92.06 87 THR A C 1
ATOM 720 O O . THR A 1 87 ? 9.665 2.395 -8.441 1.00 92.06 87 THR A O 1
ATOM 723 N N . ARG A 1 88 ? 10.679 4.044 -9.539 1.00 91.94 88 ARG A N 1
ATOM 724 C CA . ARG A 1 88 ? 9.986 5.104 -8.785 1.00 91.94 88 ARG A CA 1
ATOM 725 C C . ARG A 1 88 ? 8.562 5.286 -9.310 1.00 91.94 88 ARG A C 1
ATOM 727 O O . ARG A 1 88 ? 8.324 5.223 -10.511 1.00 91.94 88 ARG A O 1
ATOM 734 N N . TYR A 1 89 ? 7.610 5.536 -8.413 1.00 90.88 89 TYR A N 1
ATOM 735 C CA . TYR A 1 89 ? 6.220 5.743 -8.819 1.00 90.88 89 TYR A CA 1
ATOM 736 C C . TYR A 1 89 ? 6.035 7.034 -9.622 1.00 90.88 89 TYR A C 1
ATOM 738 O O . TYR A 1 89 ? 6.344 8.119 -9.136 1.00 90.88 89 TYR A O 1
ATOM 746 N N . PHE A 1 90 ? 5.443 6.932 -10.805 1.00 89.12 90 PHE A N 1
ATOM 747 C CA . PHE A 1 90 ? 4.979 8.067 -11.597 1.00 89.12 90 PHE A CA 1
ATOM 748 C C . PHE A 1 90 ? 3.601 7.718 -12.166 1.00 89.12 90 PHE A C 1
ATOM 750 O O . PHE A 1 90 ? 3.387 6.582 -12.584 1.00 89.12 90 PHE A O 1
ATOM 757 N N . LYS A 1 91 ? 2.643 8.652 -12.157 1.00 87.50 91 LYS A N 1
ATOM 758 C CA . LYS A 1 91 ? 1.242 8.364 -12.531 1.00 87.50 91 LYS A CA 1
ATOM 759 C C . LYS A 1 91 ? 1.113 7.797 -13.966 1.00 87.50 91 LYS A C 1
ATOM 761 O O . LYS A 1 91 ? 0.424 6.787 -14.124 1.00 87.50 91 LYS A O 1
ATOM 766 N N . PRO A 1 92 ? 1.829 8.332 -14.974 1.00 87.94 92 PRO A N 1
ATOM 767 C CA . PRO A 1 92 ? 1.929 7.715 -16.301 1.00 87.94 92 PRO A CA 1
ATOM 768 C C . PRO A 1 92 ? 2.510 6.294 -16.341 1.00 87.94 92 PRO A C 1
ATOM 770 O O . PRO A 1 92 ? 2.179 5.549 -17.248 1.00 87.94 92 PRO A O 1
ATOM 773 N N . LEU A 1 93 ? 3.309 5.873 -15.351 1.00 85.88 93 LEU A N 1
ATOM 774 C CA . LEU A 1 93 ? 3.848 4.504 -15.264 1.00 85.88 93 LEU A CA 1
ATOM 775 C C . LEU A 1 93 ? 2.868 3.501 -14.630 1.00 85.88 93 LEU A C 1
ATOM 777 O O . LEU A 1 93 ? 3.237 2.359 -14.363 1.00 85.88 93 LEU A O 1
ATOM 781 N N . SER A 1 94 ? 1.618 3.888 -14.365 1.00 82.69 94 SER A N 1
ATOM 782 C CA . SER A 1 94 ? 0.619 3.002 -13.747 1.00 82.69 94 SER A CA 1
ATOM 783 C C . SER A 1 94 ? 0.293 1.755 -14.584 1.00 82.69 94 SER A C 1
ATOM 785 O O . SER A 1 94 ? -0.041 0.715 -14.015 1.00 82.69 94 SER A O 1
ATOM 787 N N . ASN A 1 95 ? 0.463 1.819 -15.906 1.00 88.25 95 ASN A N 1
ATOM 788 C CA . ASN A 1 95 ? 0.293 0.703 -16.840 1.00 88.25 95 ASN A CA 1
ATOM 789 C C . ASN A 1 95 ? 1.576 -0.126 -17.062 1.00 88.25 95 ASN A C 1
ATOM 791 O O . ASN A 1 95 ? 1.549 -1.062 -17.858 1.00 88.25 95 ASN A O 1
ATOM 795 N N . CYS A 1 96 ? 2.680 0.164 -16.359 1.00 90.25 96 CYS A N 1
ATOM 796 C CA . CYS A 1 96 ? 3.981 -0.491 -16.561 1.00 90.25 96 CYS A CA 1
ATOM 797 C C . CYS A 1 96 ? 3.895 -2.026 -16.507 1.00 90.25 96 CYS A C 1
ATOM 799 O O . CYS A 1 96 ? 4.492 -2.706 -17.335 1.00 90.25 96 CYS A O 1
ATOM 801 N N . ARG A 1 97 ? 3.070 -2.580 -15.607 1.00 90.25 97 ARG A N 1
ATOM 802 C CA . ARG A 1 97 ? 2.820 -4.030 -15.543 1.00 90.25 97 ARG A CA 1
ATOM 803 C C . ARG A 1 97 ? 2.236 -4.580 -16.848 1.00 90.25 97 ARG A C 1
ATOM 805 O O . ARG A 1 97 ? 2.653 -5.638 -17.297 1.00 90.25 97 ARG A O 1
ATOM 812 N N . SER A 1 98 ? 1.274 -3.873 -17.440 1.00 92.12 98 SER A N 1
ATOM 813 C CA . SER A 1 98 ? 0.665 -4.280 -18.708 1.00 92.12 98 SER A CA 1
ATOM 814 C C . SER A 1 98 ? 1.691 -4.239 -19.832 1.00 92.12 98 SER A C 1
ATOM 816 O O . SER A 1 98 ? 1.773 -5.183 -20.601 1.00 92.12 98 SER A O 1
ATOM 818 N N . VAL A 1 99 ? 2.503 -3.181 -19.890 1.00 93.50 99 VAL A N 1
ATOM 819 C CA . VAL A 1 99 ? 3.553 -3.024 -20.907 1.00 93.50 99 VAL A CA 1
ATOM 820 C C . VAL A 1 99 ? 4.573 -4.163 -20.817 1.00 93.50 99 VAL A C 1
ATOM 822 O O . VAL A 1 99 ? 4.860 -4.796 -21.827 1.00 93.50 99 VAL A O 1
ATOM 825 N N . LEU A 1 100 ? 5.069 -4.480 -19.616 1.00 93.00 100 LEU A N 1
ATOM 826 C CA . LEU A 1 100 ? 6.020 -5.583 -19.425 1.00 93.00 100 LEU A CA 1
ATOM 827 C C . LEU A 1 100 ? 5.428 -6.936 -19.826 1.00 93.00 100 LEU A C 1
ATOM 829 O O . LEU A 1 100 ? 6.116 -7.735 -20.449 1.00 93.00 100 LEU A O 1
ATOM 833 N N . ASN A 1 101 ? 4.155 -7.177 -19.508 1.00 92.25 101 ASN A N 1
ATOM 834 C CA . ASN A 1 101 ? 3.471 -8.401 -19.917 1.00 92.25 101 ASN A CA 1
ATOM 835 C C . ASN A 1 101 ? 3.295 -8.479 -21.440 1.00 92.25 101 ASN A C 1
ATOM 837 O O . ASN A 1 101 ? 3.543 -9.530 -22.019 1.00 92.25 101 ASN A O 1
ATOM 841 N N . CYS A 1 102 ? 2.887 -7.387 -22.094 1.00 94.94 102 CYS A N 1
ATOM 842 C CA . CYS A 1 102 ? 2.668 -7.368 -23.542 1.00 94.94 102 CYS A CA 1
ATOM 843 C C . CYS A 1 102 ? 3.969 -7.536 -24.339 1.00 94.94 102 CYS A C 1
ATOM 845 O O . CYS A 1 102 ? 3.956 -8.127 -25.414 1.00 94.94 102 CYS A O 1
ATOM 847 N N . HIS A 1 103 ? 5.086 -7.019 -23.822 1.00 94.56 103 HIS A N 1
ATOM 848 C CA . HIS A 1 103 ? 6.368 -6.985 -24.530 1.00 94.56 103 HIS A CA 1
ATOM 849 C C . HIS A 1 103 ? 7.405 -7.981 -23.994 1.00 94.56 103 HIS A C 1
ATOM 851 O O . HIS A 1 103 ? 8.575 -7.897 -24.362 1.00 94.56 103 HIS A O 1
ATOM 857 N N . ILE A 1 104 ? 6.996 -8.956 -23.175 1.00 93.88 104 ILE A N 1
ATOM 858 C CA . ILE A 1 104 ? 7.900 -9.995 -22.655 1.00 93.88 104 ILE A CA 1
ATOM 859 C C . ILE A 1 104 ? 8.583 -10.794 -23.778 1.00 93.88 104 ILE A C 1
ATOM 861 O O . ILE A 1 104 ? 9.736 -11.190 -23.641 1.00 93.88 104 ILE A O 1
ATOM 865 N N . ASN A 1 105 ? 7.915 -10.922 -24.929 1.00 95.56 105 ASN A N 1
ATOM 866 C CA . ASN A 1 105 ? 8.432 -11.599 -26.120 1.00 95.56 105 ASN A CA 1
ATOM 867 C C . ASN A 1 105 ? 9.756 -11.003 -26.631 1.00 95.56 105 ASN A C 1
ATOM 869 O O . ASN A 1 105 ? 10.567 -11.724 -27.205 1.00 95.56 105 ASN A O 1
ATOM 873 N N . ILE A 1 106 ? 10.003 -9.708 -26.390 1.00 96.00 106 ILE A N 1
ATOM 874 C CA . ILE A 1 106 ? 11.275 -9.060 -26.744 1.00 96.00 106 ILE A CA 1
ATOM 875 C C . ILE A 1 106 ? 12.424 -9.699 -25.954 1.00 96.00 106 ILE A C 1
ATOM 877 O O . ILE A 1 106 ? 13.462 -10.013 -26.524 1.00 96.00 106 ILE A O 1
ATOM 881 N N . LEU A 1 107 ? 12.226 -9.946 -24.654 1.00 93.44 107 LEU A N 1
ATOM 882 C CA . LEU A 1 107 ? 13.218 -10.638 -23.825 1.00 93.44 107 LEU A CA 1
ATOM 883 C C . LEU A 1 107 ? 13.323 -12.115 -24.207 1.00 93.44 107 LEU A C 1
ATOM 885 O O . LEU A 1 107 ? 14.409 -12.674 -24.183 1.00 93.44 107 LEU A O 1
ATOM 889 N N . HIS A 1 108 ? 12.213 -12.741 -24.603 1.00 95.62 108 HIS A N 1
ATOM 890 C CA . HIS A 1 108 ? 12.195 -14.152 -25.007 1.00 95.62 108 HIS A CA 1
ATOM 891 C C . HIS A 1 108 ? 12.802 -14.422 -26.388 1.00 95.62 108 HIS A C 1
ATOM 893 O O . HIS A 1 108 ? 12.859 -15.580 -26.790 1.00 95.62 108 HIS A O 1
ATOM 899 N N . THR A 1 109 ? 13.248 -13.385 -27.105 1.00 96.62 109 THR A N 1
ATOM 900 C CA . THR A 1 109 ? 13.969 -13.533 -28.381 1.00 96.62 109 THR A CA 1
ATOM 901 C C . THR A 1 109 ? 15.390 -14.077 -28.173 1.00 96.62 109 THR A C 1
ATOM 903 O O . THR A 1 109 ? 15.925 -14.727 -29.064 1.00 96.62 109 THR A O 1
ATOM 906 N N . ASP A 1 110 ? 15.989 -13.842 -27.002 1.00 97.12 110 ASP A N 1
ATOM 907 C CA . ASP A 1 110 ? 17.269 -14.427 -26.589 1.00 97.12 110 ASP A CA 1
ATOM 908 C C . ASP A 1 110 ? 17.006 -15.555 -25.580 1.00 97.12 110 ASP A C 1
ATOM 910 O O . ASP A 1 110 ? 16.383 -15.336 -24.537 1.00 97.12 110 ASP A O 1
ATOM 914 N N . ASP A 1 111 ? 17.501 -16.759 -25.872 1.00 95.88 111 ASP A N 1
ATOM 915 C CA . ASP A 1 111 ? 17.324 -17.940 -25.022 1.00 95.88 111 ASP A CA 1
ATOM 916 C C . ASP A 1 111 ? 17.870 -17.732 -23.602 1.00 95.88 111 ASP A C 1
ATOM 918 O O . ASP A 1 111 ? 17.245 -18.168 -22.631 1.00 95.88 111 ASP A O 1
ATOM 922 N N . LYS A 1 112 ? 18.978 -16.990 -23.449 1.00 96.31 112 LYS A N 1
ATOM 923 C CA . LYS A 1 112 ? 19.545 -16.681 -22.126 1.00 96.31 112 LYS A CA 1
ATOM 924 C C . LYS A 1 112 ? 18.614 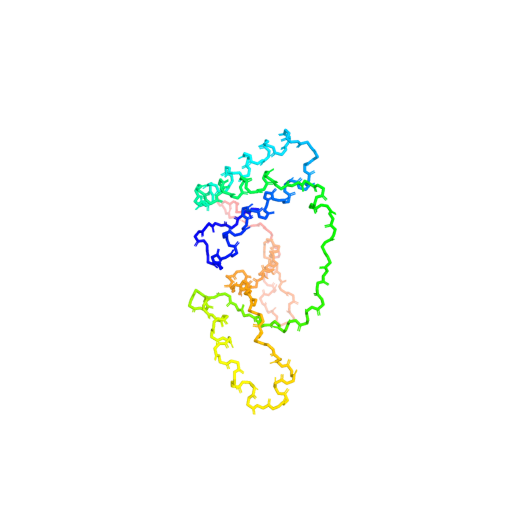-15.783 -21.324 1.00 96.31 112 LYS A C 1
ATOM 926 O O . LYS A 1 112 ? 18.395 -15.998 -20.134 1.00 96.31 112 LYS A O 1
ATOM 931 N N . LEU A 1 113 ? 18.052 -14.759 -21.965 1.00 93.69 113 LEU A N 1
ATOM 932 C CA . LEU A 1 113 ? 17.118 -13.847 -21.307 1.00 93.69 113 LEU A CA 1
ATOM 933 C C . LEU A 1 113 ? 15.786 -14.530 -21.003 1.00 93.69 113 LEU A C 1
ATOM 935 O O . LEU A 1 113 ? 15.181 -14.222 -19.978 1.00 93.69 113 LEU A O 1
ATOM 939 N N . LYS A 1 114 ? 15.348 -15.477 -21.832 1.00 94.44 114 LYS A N 1
ATOM 940 C CA . LYS A 1 114 ? 14.169 -16.308 -21.568 1.00 94.44 114 LYS A CA 1
ATOM 941 C C . LYS A 1 114 ? 14.352 -17.208 -20.346 1.00 94.44 114 LYS A C 1
ATOM 943 O O . LYS A 1 114 ? 13.420 -17.334 -19.554 1.00 94.44 114 LYS A O 1
ATOM 948 N N . GLU A 1 115 ? 15.535 -17.796 -20.180 1.00 93.19 115 GLU A N 1
ATOM 949 C CA . GLU A 1 115 ? 15.882 -18.595 -18.999 1.00 93.19 115 GLU A CA 1
ATOM 950 C C . GLU A 1 115 ? 15.895 -17.735 -17.727 1.00 93.19 115 GLU A C 1
ATOM 952 O O . GLU A 1 115 ? 15.316 -18.120 -16.711 1.00 93.19 115 GLU A O 1
ATOM 957 N N . ILE A 1 116 ? 16.487 -16.536 -17.797 1.00 91.44 116 ILE A N 1
ATOM 958 C CA . ILE A 1 116 ? 16.526 -15.598 -16.666 1.00 91.44 116 ILE A CA 1
ATOM 959 C C . ILE A 1 116 ? 15.122 -15.057 -16.350 1.00 91.44 116 ILE A C 1
ATOM 961 O O . ILE A 1 116 ? 14.746 -14.963 -15.184 1.00 91.44 116 ILE A O 1
ATOM 965 N N . PHE A 1 117 ? 14.333 -14.699 -17.367 1.00 91.88 117 PHE A N 1
ATOM 966 C CA . PHE A 1 117 ? 13.011 -14.079 -17.240 1.00 91.88 117 PHE A CA 1
ATOM 967 C C . PHE A 1 117 ? 11.906 -14.977 -17.820 1.00 91.88 117 PHE A C 1
ATOM 969 O O . PHE A 1 117 ? 11.287 -14.628 -18.832 1.00 91.88 117 PHE A O 1
ATOM 976 N N . PRO A 1 118 ? 11.574 -16.106 -17.167 1.00 90.56 118 PRO A N 1
ATOM 977 C CA . PRO A 1 118 ? 10.526 -17.003 -17.655 1.00 90.56 118 PRO A CA 1
ATOM 978 C C . PRO A 1 118 ? 9.140 -16.339 -17.628 1.00 90.56 118 PRO A C 1
ATOM 980 O O . PRO A 1 118 ? 8.259 -16.678 -18.415 1.00 90.56 118 PRO A O 1
ATOM 983 N N . GLN A 1 119 ? 8.944 -15.370 -16.729 1.00 90.88 119 GLN A N 1
ATOM 984 C CA . GLN A 1 119 ? 7.751 -14.533 -16.621 1.00 90.88 119 GLN A CA 1
ATOM 985 C C . GLN A 1 119 ? 8.164 -13.062 -16.566 1.00 90.88 119 GLN A C 1
ATOM 987 O O . GLN A 1 119 ? 9.283 -12.727 -16.169 1.00 90.88 119 GLN A O 1
ATOM 992 N N . ALA A 1 120 ? 7.241 -12.173 -16.934 1.00 91.31 120 ALA A N 1
ATOM 993 C CA . ALA A 1 120 ? 7.471 -10.742 -16.822 1.00 91.31 120 ALA A CA 1
ATOM 994 C C . ALA A 1 120 ? 7.766 -10.342 -15.361 1.00 91.31 120 ALA A C 1
ATOM 996 O O . ALA A 1 120 ? 7.062 -10.794 -14.450 1.00 91.31 120 ALA A O 1
ATOM 997 N N . PRO A 1 121 ? 8.764 -9.469 -15.123 1.00 91.75 121 PRO A N 1
ATOM 998 C CA . PRO A 1 121 ? 9.095 -9.015 -13.782 1.00 91.75 121 PRO A CA 1
ATOM 999 C C . PRO A 1 121 ? 7.913 -8.370 -13.052 1.00 91.75 121 PRO A C 1
ATOM 1001 O O . PRO A 1 121 ? 7.135 -7.597 -13.622 1.00 91.75 121 PRO A O 1
ATOM 1004 N N . VAL A 1 122 ? 7.825 -8.607 -11.744 1.00 91.00 122 VAL A N 1
ATOM 1005 C CA . VAL A 1 122 ? 6.845 -7.936 -10.887 1.00 91.00 122 VAL A CA 1
ATOM 1006 C C . VAL A 1 122 ? 7.267 -6.484 -10.691 1.00 91.00 122 VAL A C 1
ATOM 1008 O O . VAL A 1 122 ? 8.356 -6.192 -10.200 1.00 91.00 122 VAL A O 1
ATOM 1011 N N . VAL A 1 123 ? 6.382 -5.552 -11.041 1.00 91.50 123 VAL A N 1
ATOM 1012 C CA . VAL A 1 123 ? 6.638 -4.119 -10.859 1.00 91.50 123 VAL A CA 1
ATOM 1013 C C . VAL A 1 123 ? 6.463 -3.738 -9.395 1.00 91.50 123 VAL A C 1
ATOM 1015 O O . VAL A 1 123 ? 5.358 -3.813 -8.849 1.00 91.50 123 VAL A O 1
ATOM 1018 N N . ALA A 1 124 ? 7.538 -3.258 -8.775 1.00 91.06 124 ALA A N 1
ATOM 1019 C CA . ALA A 1 124 ? 7.509 -2.674 -7.443 1.00 91.06 124 ALA A CA 1
ATOM 1020 C C . ALA A 1 124 ? 7.782 -1.171 -7.520 1.00 91.06 124 ALA A C 1
ATOM 1022 O O . ALA A 1 124 ? 8.836 -0.729 -7.979 1.00 91.06 124 ALA A O 1
ATOM 1023 N N . PHE A 1 125 ? 6.840 -0.371 -7.022 1.00 91.88 125 PHE A N 1
ATOM 1024 C CA . PHE A 1 125 ? 7.002 1.075 -6.981 1.00 91.88 125 PHE A CA 1
ATOM 1025 C C . PHE A 1 125 ? 7.684 1.539 -5.693 1.00 91.88 125 PHE A C 1
ATOM 1027 O O . PHE A 1 125 ? 7.235 1.250 -4.584 1.00 91.88 125 PHE A O 1
ATOM 1034 N N . ARG A 1 126 ? 8.747 2.325 -5.851 1.00 89.31 126 ARG A N 1
ATOM 1035 C CA . ARG A 1 126 ? 9.446 3.043 -4.785 1.00 89.31 126 ARG A CA 1
ATOM 1036 C C . ARG A 1 126 ? 8.910 4.467 -4.662 1.00 89.31 126 ARG A C 1
ATOM 1038 O O . ARG A 1 126 ? 8.395 5.049 -5.622 1.00 89.31 126 ARG A O 1
ATOM 1045 N N . ARG A 1 127 ? 9.077 5.046 -3.471 1.00 85.62 127 ARG A N 1
ATOM 1046 C CA . ARG A 1 127 ? 8.767 6.456 -3.199 1.00 85.62 127 ARG A CA 1
ATOM 1047 C C . ARG A 1 127 ? 9.581 7.364 -4.127 1.00 85.62 127 ARG A C 1
ATOM 1049 O O . ARG A 1 127 ? 10.753 7.092 -4.383 1.00 85.62 127 ARG A O 1
ATOM 1056 N N . GLN A 1 128 ? 8.963 8.444 -4.596 1.00 86.56 128 GLN A N 1
ATOM 1057 C CA . GLN A 1 128 ? 9.678 9.501 -5.306 1.00 86.56 128 GLN A CA 1
ATOM 1058 C C . GLN A 1 128 ? 10.648 10.240 -4.385 1.00 86.56 128 GLN A C 1
ATOM 1060 O O . GLN A 1 128 ? 10.496 10.246 -3.157 1.00 86.56 128 GLN A O 1
ATOM 1065 N N . ASN A 1 129 ? 11.638 10.886 -4.997 1.00 84.62 129 ASN A N 1
ATOM 1066 C CA . ASN A 1 129 ? 12.493 11.797 -4.259 1.00 84.62 129 ASN A CA 1
ATOM 1067 C C . ASN A 1 129 ? 11.686 13.021 -3.828 1.00 84.62 129 ASN A C 1
ATOM 1069 O O . ASN A 1 129 ? 10.956 13.600 -4.623 1.00 84.62 129 ASN A O 1
ATOM 1073 N N . ASN A 1 130 ? 11.808 13.399 -2.560 1.00 83.88 130 ASN A N 1
ATOM 1074 C CA . ASN A 1 130 ? 11.288 14.665 -2.055 1.00 83.88 130 ASN A CA 1
ATOM 1075 C C . ASN A 1 130 ? 12.451 15.572 -1.650 1.00 83.88 130 ASN A C 1
ATOM 1077 O O . ASN A 1 130 ? 13.583 15.104 -1.554 1.00 83.88 130 ASN A O 1
ATOM 1081 N N . PHE A 1 131 ? 12.166 16.842 -1.354 1.00 85.25 131 PHE A N 1
ATOM 1082 C CA . PHE A 1 131 ? 13.194 17.805 -0.946 1.00 85.25 131 PHE A CA 1
ATOM 1083 C C . PHE A 1 131 ? 14.067 17.295 0.196 1.00 85.25 131 PHE A C 1
ATOM 1085 O O . PHE A 1 131 ? 15.269 17.468 0.140 1.00 85.25 131 PHE A O 1
ATOM 1092 N N . ARG A 1 132 ? 13.510 16.559 1.166 1.00 82.12 132 ARG A N 1
ATOM 1093 C CA . ARG A 1 132 ? 14.298 15.924 2.236 1.00 82.12 132 ARG A CA 1
ATOM 1094 C C . ARG A 1 132 ? 15.426 15.014 1.723 1.00 82.12 132 ARG A C 1
ATOM 1096 O O . ARG A 1 132 ? 16.433 14.892 2.398 1.00 82.12 132 ARG A O 1
ATOM 1103 N N . ASN A 1 133 ? 15.259 14.358 0.575 1.00 83.44 133 ASN A N 1
ATOM 1104 C CA . ASN A 1 133 ? 16.304 13.511 -0.007 1.00 83.44 133 ASN A CA 1
ATOM 1105 C C . ASN A 1 133 ? 17.387 14.327 -0.732 1.00 83.44 133 ASN A C 1
ATOM 1107 O O . ASN A 1 133 ? 18.491 13.828 -0.911 1.00 83.44 133 ASN A O 1
ATOM 1111 N N . SER A 1 134 ? 17.053 15.531 -1.203 1.00 83.50 134 SER A N 1
ATOM 1112 C CA . SER A 1 134 ? 17.974 16.426 -1.920 1.00 83.50 134 SER A CA 1
ATOM 1113 C C . SER A 1 134 ? 18.683 17.399 -0.982 1.00 83.50 134 SER A C 1
ATOM 1115 O O . SER A 1 134 ? 19.836 17.748 -1.203 1.00 83.50 134 SER A O 1
ATOM 1117 N N . LEU A 1 135 ? 17.988 17.839 0.065 1.00 82.31 135 LEU A N 1
ATOM 1118 C CA . LEU A 1 135 ? 18.528 18.669 1.124 1.00 82.31 135 LEU A CA 1
ATOM 1119 C C . LEU A 1 135 ? 19.405 17.784 2.005 1.00 82.31 135 LEU A C 1
ATOM 1121 O O . LEU A 1 135 ? 18.916 16.906 2.716 1.00 82.31 135 LEU A O 1
ATOM 1125 N N . VAL A 1 136 ? 20.711 18.018 1.956 1.00 73.12 136 VAL A N 1
ATOM 1126 C CA . VAL A 1 136 ? 21.619 17.497 2.974 1.00 73.12 136 VAL A CA 1
ATOM 1127 C C . VAL A 1 136 ? 21.209 18.077 4.324 1.00 73.12 136 VAL A C 1
ATOM 1129 O O . VAL A 1 136 ? 20.850 19.251 4.412 1.00 73.12 136 VAL A O 1
ATOM 1132 N N . SER A 1 137 ? 21.242 17.255 5.379 1.00 64.12 137 SER A N 1
ATOM 1133 C CA . SER A 1 137 ? 21.181 17.771 6.747 1.00 64.12 137 SER A CA 1
ATOM 1134 C C . SER A 1 137 ? 22.334 18.749 6.880 1.00 64.12 137 SER A C 1
ATOM 1136 O O . SER A 1 137 ? 23.494 18.344 6.980 1.00 64.12 137 SER A O 1
ATOM 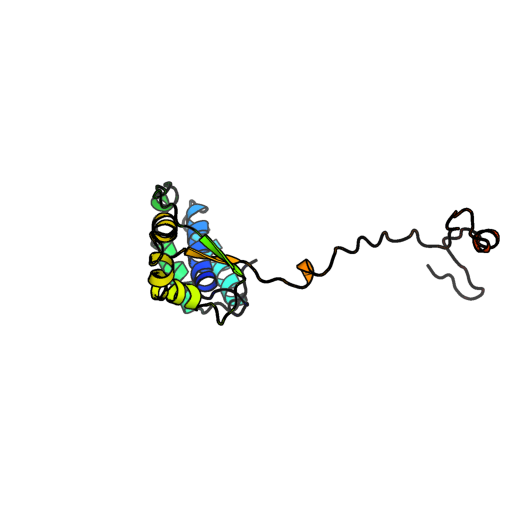1138 N N . SER A 1 138 ? 22.036 20.041 6.811 1.00 64.75 138 SER A N 1
ATOM 1139 C CA . SER A 1 138 ? 22.991 21.059 7.171 1.00 64.75 138 SER A CA 1
ATOM 1140 C C . SER A 1 138 ? 23.134 20.936 8.682 1.00 64.75 138 SER A C 1
ATOM 1142 O O . SER A 1 138 ? 22.428 21.603 9.440 1.00 64.75 138 SER A O 1
ATOM 1144 N N . HIS A 1 139 ? 24.033 20.057 9.129 1.00 61.97 139 HIS A N 1
ATOM 1145 C CA . HIS A 1 139 ? 24.706 20.214 10.410 1.00 61.97 139 HIS A CA 1
ATOM 1146 C C . HIS A 1 139 ? 25.519 21.504 10.309 1.00 61.97 139 HIS A C 1
ATOM 1148 O O . HIS A 1 139 ? 26.743 21.502 10.213 1.00 61.97 139 HIS A O 1
ATOM 1154 N N . VAL A 1 140 ? 24.811 22.633 10.257 1.00 66.06 140 VAL A N 1
ATOM 1155 C CA . VAL A 1 140 ? 25.385 23.918 10.583 1.00 66.06 140 VAL A CA 1
ATOM 1156 C C . VAL A 1 140 ? 25.688 23.761 12.057 1.00 66.06 140 VAL A C 1
ATOM 1158 O O . VAL A 1 140 ? 24.779 23.792 12.889 1.00 66.06 140 VAL A O 1
ATOM 1161 N N . ASN A 1 141 ? 26.949 23.473 12.376 1.00 66.25 141 ASN A N 1
ATOM 1162 C CA . ASN A 1 141 ? 27.444 23.665 13.726 1.00 66.25 141 ASN A CA 1
ATOM 1163 C C . ASN A 1 141 ? 27.006 25.074 14.092 1.00 66.25 141 ASN A C 1
ATOM 1165 O O . ASN A 1 141 ? 27.457 26.019 13.446 1.00 66.25 141 ASN A O 1
ATOM 1169 N N . LYS A 1 142 ? 26.061 25.210 15.028 1.00 66.62 142 LYS A N 1
ATOM 1170 C CA . LYS A 1 142 ? 25.704 26.524 15.551 1.00 66.62 142 LYS A CA 1
ATOM 1171 C C . LYS A 1 142 ? 27.020 27.070 16.095 1.00 66.62 142 LYS A C 1
ATOM 1173 O O . LYS A 1 142 ? 27.537 26.461 17.037 1.00 66.62 142 LYS A O 1
ATOM 1178 N N . PRO A 1 143 ? 27.635 28.089 15.464 1.00 67.50 143 PRO A N 1
ATOM 1179 C CA . PRO A 1 143 ? 28.853 28.637 16.021 1.00 67.50 143 PRO A CA 1
ATOM 1180 C C . PRO A 1 143 ? 28.506 29.096 17.433 1.00 67.50 143 PRO A C 1
ATOM 1182 O O . PRO A 1 143 ? 27.391 29.568 17.677 1.00 67.50 143 PRO A O 1
ATOM 1185 N N . THR A 1 144 ? 29.426 28.897 18.374 1.00 70.06 144 THR A N 1
ATOM 1186 C CA . THR A 1 144 ? 29.287 29.514 19.692 1.00 70.06 144 THR A CA 1
ATOM 1187 C C . THR A 1 144 ? 29.006 31.001 19.470 1.00 70.06 144 THR A C 1
ATOM 1189 O O . THR A 1 144 ? 29.764 31.618 18.712 1.00 70.06 144 THR A O 1
ATOM 1192 N N . PRO A 1 145 ? 27.918 31.555 20.034 1.00 70.44 145 PRO A N 1
ATOM 1193 C CA . PRO A 1 145 ? 27.585 32.959 19.838 1.00 70.44 145 PRO A CA 1
ATOM 1194 C C . PRO A 1 145 ? 28.774 33.823 20.260 1.00 70.44 145 PRO A C 1
ATOM 1196 O O . PRO A 1 145 ? 29.441 33.521 21.250 1.00 70.44 145 PRO A O 1
ATOM 1199 N N . GLY A 1 146 ? 29.069 34.855 19.472 1.00 73.25 146 GLY A N 1
ATOM 1200 C CA . GLY A 1 146 ? 30.205 35.740 19.701 1.00 73.25 146 GLY A CA 1
ATOM 1201 C C . GLY A 1 146 ? 31.254 35.763 18.592 1.00 73.25 146 GLY A C 1
ATOM 1202 O O . GLY A 1 146 ? 31.213 35.009 17.619 1.00 73.25 146 GLY A O 1
ATOM 1203 N N . CYS A 1 147 ? 32.224 36.657 18.756 1.00 76.62 147 CYS A N 1
ATOM 1204 C CA . CYS A 1 147 ? 33.403 36.759 17.912 1.00 76.62 147 CYS A CA 1
ATOM 1205 C C . CYS A 1 147 ? 34.531 35.943 18.547 1.00 76.62 147 CYS A C 1
ATOM 1207 O O . CYS A 1 147 ? 34.819 36.115 19.726 1.00 76.62 147 CYS A O 1
ATOM 1209 N N . THR A 1 148 ? 35.176 35.050 17.796 1.00 81.44 148 THR A N 1
ATOM 1210 C CA . THR A 1 148 ? 36.392 34.351 18.240 1.00 81.44 148 THR A CA 1
ATOM 1211 C C . THR A 1 148 ? 37.420 34.327 17.108 1.00 81.44 148 THR A C 1
ATOM 1213 O O . THR A 1 148 ? 37.046 34.265 15.933 1.00 81.44 148 THR A O 1
ATOM 1216 N N . PRO A 1 149 ? 38.728 34.393 17.414 1.00 80.75 149 PRO A N 1
ATOM 1217 C CA . PRO A 1 149 ? 39.754 34.323 16.386 1.00 80.75 149 PRO A CA 1
ATOM 1218 C C . PRO A 1 149 ? 39.756 32.933 15.740 1.00 80.75 149 PRO A C 1
ATOM 1220 O O . PRO A 1 149 ? 39.701 31.911 16.421 1.00 80.75 149 PRO A O 1
ATOM 1223 N N . CYS A 1 150 ? 39.903 32.874 14.416 1.00 81.88 150 CYS A N 1
ATOM 1224 C CA . CYS A 1 150 ? 39.877 31.617 13.662 1.00 81.88 150 CYS A CA 1
ATOM 1225 C C . CYS A 1 150 ? 41.143 30.747 13.829 1.00 81.88 150 CYS A C 1
ATOM 1227 O O . CYS A 1 150 ? 41.220 29.675 13.231 1.00 81.88 150 CYS A O 1
ATOM 1229 N N . LYS A 1 151 ? 42.158 31.230 14.568 1.00 78.38 151 LYS A N 1
ATOM 1230 C CA . LYS A 1 151 ? 43.436 30.558 14.906 1.00 78.38 151 LYS A CA 1
ATOM 1231 C C . LYS A 1 151 ? 44.241 29.982 13.721 1.00 78.38 151 LYS A C 1
ATOM 1233 O O . LYS A 1 151 ? 45.084 29.110 13.907 1.00 78.38 151 LYS A O 1
ATOM 1238 N N . LYS A 1 152 ? 44.033 30.475 12.495 1.00 84.38 152 LYS A N 1
ATOM 1239 C CA . LYS A 1 152 ? 44.819 30.071 11.312 1.00 84.38 152 LYS A CA 1
ATOM 1240 C C . LYS A 1 152 ? 46.155 30.821 11.281 1.00 84.38 152 LYS A C 1
ATOM 1242 O O . LYS A 1 152 ? 46.166 32.040 11.426 1.00 84.38 152 LYS A O 1
ATOM 1247 N N . THR A 1 153 ? 47.257 30.125 10.998 1.00 83.00 153 THR A N 1
ATOM 1248 C CA . THR A 1 153 ? 48.636 30.665 11.067 1.00 83.00 153 THR A CA 1
ATOM 1249 C C . THR A 1 153 ? 48.904 31.880 10.173 1.00 83.00 153 THR A C 1
ATOM 1251 O O . THR A 1 153 ? 49.754 32.698 10.502 1.00 83.00 153 THR A O 1
ATOM 1254 N N . ARG A 1 154 ? 48.171 32.038 9.062 1.00 86.50 154 ARG A N 1
ATOM 1255 C CA . ARG A 1 154 ? 48.323 33.167 8.120 1.00 86.50 154 ARG A CA 1
ATOM 1256 C C . ARG A 1 154 ? 47.281 34.281 8.291 1.00 86.50 154 ARG A C 1
ATOM 1258 O O . ARG A 1 154 ? 47.257 35.214 7.494 1.00 86.50 154 ARG A O 1
ATOM 1265 N N . CYS A 1 155 ? 46.384 34.191 9.275 1.00 83.00 155 CYS A N 1
ATOM 1266 C CA . CYS A 1 155 ? 45.325 35.185 9.449 1.00 83.00 155 CYS A CA 1
ATOM 1267 C C . CYS A 1 155 ? 45.850 36.424 10.190 1.00 83.00 155 CYS A C 1
ATOM 1269 O O . CYS A 1 155 ? 46.040 36.384 11.404 1.00 83.00 155 CYS A O 1
ATOM 1271 N N . GLN A 1 156 ? 46.048 37.534 9.473 1.00 85.75 156 GLN A N 1
ATOM 1272 C CA . GLN A 1 156 ? 46.509 38.797 10.071 1.00 85.75 156 GLN A CA 1
ATOM 1273 C C . GLN A 1 156 ? 45.406 39.521 10.858 1.00 85.75 156 GLN A C 1
ATOM 1275 O O . GLN A 1 156 ? 45.692 40.244 11.807 1.00 85.75 156 GLN A O 1
ATOM 1280 N N . THR A 1 157 ? 44.137 39.277 10.520 1.00 81.75 157 THR A N 1
ATOM 1281 C CA . THR A 1 157 ? 42.977 39.911 11.164 1.00 81.75 157 THR A CA 1
ATOM 1282 C C . THR A 1 157 ? 42.739 39.400 12.585 1.00 81.75 157 THR A C 1
ATOM 1284 O O . THR A 1 157 ? 42.289 40.156 13.437 1.00 81.75 157 THR A O 1
ATOM 1287 N N . CYS A 1 158 ? 43.095 38.142 12.883 1.00 81.94 158 CYS A N 1
ATOM 1288 C CA . CYS A 1 158 ? 42.906 37.554 14.217 1.00 81.94 158 CYS A CA 1
ATOM 1289 C C . CYS A 1 158 ? 43.632 38.314 15.334 1.00 81.94 158 CYS A C 1
ATOM 1291 O O . CYS A 1 158 ? 43.210 38.217 16.479 1.00 81.94 158 CYS A O 1
ATOM 1293 N N . ARG A 1 159 ? 44.689 39.073 15.014 1.00 80.12 159 ARG A N 1
ATOM 1294 C CA . ARG A 1 159 ? 45.434 39.889 15.987 1.00 80.12 159 ARG A CA 1
ATOM 1295 C C . ARG A 1 159 ? 44.608 41.042 16.560 1.00 80.12 159 ARG A C 1
ATOM 1297 O O . ARG A 1 159 ? 44.906 41.502 17.652 1.00 80.12 159 ARG A O 1
ATOM 1304 N N . PHE A 1 160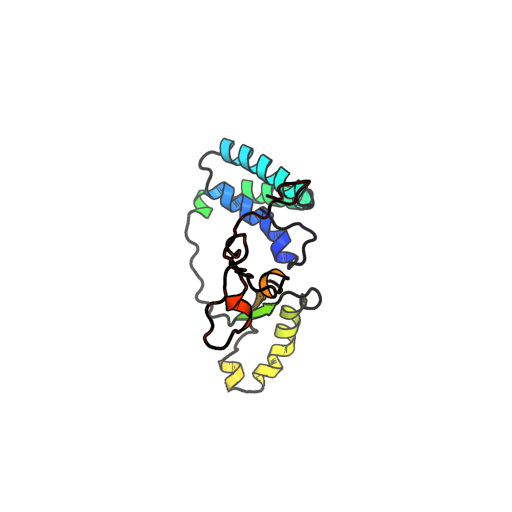 ? 43.585 41.484 15.833 1.00 82.12 160 PHE A N 1
ATOM 1305 C CA . PHE A 1 160 ? 42.714 42.595 16.221 1.00 82.12 160 PHE A CA 1
ATOM 1306 C C . PHE A 1 160 ? 41.351 42.127 16.749 1.00 82.12 160 PHE A C 1
ATOM 1308 O O . PHE A 1 160 ? 40.522 42.948 17.125 1.00 82.12 160 PHE A O 1
ATOM 1315 N N . ILE A 1 161 ? 41.095 40.814 16.761 1.00 81.06 161 ILE A N 1
ATOM 1316 C CA . ILE A 1 161 ? 39.825 40.247 17.217 1.00 81.06 161 ILE A CA 1
ATOM 1317 C C . ILE A 1 161 ? 39.936 39.890 18.697 1.00 81.06 161 ILE A C 1
ATOM 1319 O O . ILE A 1 161 ? 40.675 38.977 19.067 1.00 81.06 161 ILE A O 1
ATOM 1323 N N . LEU A 1 162 ? 39.144 40.565 19.530 1.00 78.12 162 LEU A N 1
ATOM 1324 C CA . LEU A 1 162 ? 38.942 40.178 20.921 1.00 78.12 162 LEU A CA 1
ATOM 1325 C C . LEU A 1 162 ? 37.806 39.148 21.011 1.00 78.12 162 LEU A C 1
ATOM 1327 O O . LEU A 1 162 ? 36.728 39.393 20.461 1.00 78.12 162 LEU A O 1
ATOM 1331 N N . PRO A 1 163 ? 38.023 37.999 21.678 1.00 79.00 163 PRO A N 1
ATOM 1332 C CA . PRO A 1 163 ? 36.962 37.036 21.908 1.00 79.00 163 PRO A CA 1
ATOM 1333 C C . PRO A 1 163 ? 35.855 37.668 22.753 1.00 79.00 163 PRO A C 1
ATOM 1335 O O . PRO A 1 163 ? 36.125 38.104 23.869 1.00 79.00 163 PRO A O 1
ATOM 1338 N N . CYS A 1 164 ? 34.627 37.722 22.245 1.00 76.00 164 CYS A N 1
ATOM 1339 C CA . CYS A 1 164 ? 33.507 38.270 23.003 1.00 76.00 164 CYS A CA 1
ATOM 1340 C C . CYS A 1 164 ? 32.197 37.589 22.622 1.00 76.00 164 CYS A C 1
ATOM 1342 O O . CYS A 1 164 ? 31.929 37.407 21.436 1.00 76.00 164 CYS A O 1
ATOM 1344 N N . THR A 1 165 ? 31.387 37.226 23.615 1.00 73.50 165 THR A N 1
ATOM 1345 C CA . THR A 1 165 ? 30.079 36.579 23.431 1.00 73.50 165 THR A CA 1
ATOM 1346 C C . THR A 1 165 ? 28.916 37.568 23.454 1.00 73.50 165 THR A C 1
ATOM 1348 O O . THR A 1 165 ? 27.865 37.255 22.907 1.00 73.50 165 THR A O 1
ATOM 1351 N N . GLU A 1 166 ? 29.106 38.761 24.026 1.00 69.88 166 GLU A N 1
ATOM 1352 C CA . GLU A 1 166 ? 28.075 39.791 24.189 1.00 69.88 166 GLU A CA 1
ATOM 1353 C C . GLU A 1 166 ? 28.636 41.161 23.791 1.00 69.88 166 GLU A C 1
ATOM 1355 O O . GLU A 1 166 ? 29.683 41.581 24.278 1.00 69.88 166 GLU A O 1
ATOM 1360 N N . VAL A 1 167 ? 27.959 41.882 22.897 1.00 65.94 167 VAL A N 1
ATOM 1361 C CA . VAL A 1 167 ? 28.376 43.234 22.497 1.00 65.94 167 VAL A CA 1
ATOM 1362 C C . VAL A 1 167 ? 27.377 44.232 23.070 1.00 65.94 167 VAL A C 1
ATOM 1364 O O . VAL A 1 167 ? 26.225 44.291 22.643 1.00 65.94 167 VAL A O 1
ATOM 1367 N N . SER A 1 168 ? 27.812 45.025 24.046 1.00 60.84 168 SER A N 1
ATOM 1368 C CA . SER A 1 168 ? 27.019 46.120 24.605 1.00 60.84 168 SER A CA 1
ATOM 1369 C C . SER A 1 168 ? 27.280 47.409 23.827 1.00 60.84 168 SER A C 1
ATOM 1371 O O . SER A 1 168 ? 28.397 47.931 23.842 1.00 60.84 168 SER A O 1
ATOM 1373 N N . GLY A 1 169 ? 26.255 47.939 23.161 1.00 64.94 169 GLY A N 1
ATOM 1374 C CA . GLY A 1 169 ? 26.275 49.305 22.644 1.00 64.94 169 GLY A CA 1
ATOM 1375 C C . GLY A 1 169 ? 25.886 50.302 23.737 1.00 64.94 169 GLY A C 1
ATOM 1376 O O . GLY A 1 169 ? 25.194 49.946 24.687 1.00 64.94 169 GLY A O 1
ATOM 1377 N N . HIS A 1 170 ? 26.259 51.574 23.576 1.00 62.41 170 HIS A N 1
ATOM 1378 C CA . HIS A 1 170 ? 25.973 52.638 24.554 1.00 62.41 170 HIS A CA 1
ATOM 1379 C C . HIS A 1 170 ? 24.462 52.889 24.790 1.00 62.41 170 HIS A C 1
ATOM 1381 O O . HIS A 1 170 ? 24.093 53.606 25.716 1.00 62.41 170 HIS A O 1
ATOM 1387 N N . ALA A 1 171 ? 23.585 52.298 23.969 1.00 59.25 171 ALA A N 1
ATOM 1388 C CA . ALA A 1 171 ? 22.132 52.412 24.088 1.00 59.25 171 ALA A CA 1
ATOM 1389 C C . ALA A 1 171 ? 21.380 51.066 24.176 1.00 59.25 171 ALA A C 1
ATOM 1391 O O . ALA A 1 171 ? 20.171 51.086 24.393 1.00 59.25 171 ALA A O 1
ATOM 1392 N N . SER A 1 172 ? 22.020 49.897 24.006 1.00 51.34 172 SER A N 1
ATOM 1393 C CA . SER A 1 172 ? 21.338 48.588 24.116 1.00 51.34 172 SER A CA 1
ATOM 1394 C C . SER A 1 172 ? 22.316 47.411 24.230 1.00 51.34 172 SER A C 1
ATOM 1396 O O . SER A 1 172 ? 23.337 47.370 23.541 1.00 51.34 172 SER A O 1
ATOM 1398 N N . ILE A 1 173 ? 21.951 46.416 25.044 1.00 50.12 173 ILE A N 1
ATOM 1399 C CA . ILE A 1 173 ? 22.585 45.091 25.090 1.00 50.12 173 ILE A CA 1
ATOM 1400 C C . ILE A 1 173 ? 21.847 44.195 24.088 1.00 50.12 173 ILE A C 1
ATOM 1402 O O . ILE A 1 173 ? 20.660 43.926 24.272 1.00 50.12 173 ILE A O 1
ATOM 1406 N N . PHE A 1 174 ? 22.529 43.739 23.037 1.00 51.22 174 PHE A N 1
ATOM 1407 C CA . PHE A 1 174 ? 22.002 42.698 22.151 1.00 51.22 174 PHE A CA 1
ATOM 1408 C C . PHE A 1 174 ? 22.393 41.332 22.731 1.00 51.22 174 PHE A C 1
ATOM 1410 O O . PHE A 1 174 ? 23.582 41.033 22.835 1.00 51.22 174 PHE A O 1
ATOM 1417 N N . LYS A 1 175 ? 21.392 40.551 23.157 1.00 42.56 175 LYS A N 1
ATOM 1418 C CA . LYS A 1 175 ? 21.541 39.147 23.577 1.00 42.56 175 LYS A CA 1
ATOM 1419 C C . LYS A 1 175 ? 21.456 38.205 22.383 1.00 42.56 175 LYS A C 1
ATOM 1421 O O . LYS A 1 175 ? 20.632 38.491 21.485 1.00 42.56 175 LYS A O 1
#

Radius of gyration: 29.14 Å; chains: 1; bounding box: 66×73×54 Å

pLDDT: mean 87.38, std 11.57, range [42.56, 98.19]

Secondary structure (DSSP, 8-state):
-PPPTTSSS-HHHHHHHHHHHHHHHHHH-SSHHHHHHHHHHHHHHHHTTT--HHHHHHHHHHHHTS-HHHHHSPPP-----PPEEEEE--GGGGGHHHHHHHTHHHHTTSHHHHHH-SSPPEEEEEPPP-HHHHS-------PPSSB-----TT-SGGGG---BS-EEETTEEE-